Protein AF-A0A6G0W5D6-F1 (afdb_monomer_lite)

Structure (mmCIF, N/CA/C/O backbone):
data_AF-A0A6G0W5D6-F1
#
_entry.id   AF-A0A6G0W5D6-F1
#
loop_
_atom_site.group_PDB
_atom_site.id
_atom_site.type_symbol
_atom_site.label_atom_id
_atom_site.label_alt_id
_atom_site.label_comp_id
_atom_site.label_asym_id
_atom_site.label_entity_id
_atom_site.label_seq_id
_atom_site.pdbx_PDB_ins_code
_atom_site.Cartn_x
_atom_site.Cartn_y
_atom_site.Cartn_z
_atom_site.occupancy
_atom_site.B_iso_or_equiv
_atom_site.auth_seq_id
_atom_site.auth_comp_id
_atom_site.auth_asym_id
_atom_site.auth_atom_id
_atom_site.pdbx_PDB_model_num
ATOM 1 N N . MET A 1 1 ? -39.183 12.755 -16.676 1.00 36.97 1 MET A N 1
ATOM 2 C CA . MET A 1 1 ? -37.861 13.414 -16.597 1.00 36.97 1 MET A CA 1
ATOM 3 C C . MET A 1 1 ? -36.809 12.334 -16.415 1.00 36.97 1 MET A C 1
ATOM 5 O O . MET A 1 1 ? -36.998 11.451 -15.592 1.00 36.97 1 MET A O 1
ATOM 9 N N . GLN A 1 2 ? -35.801 12.342 -17.282 1.00 35.97 2 GLN A N 1
ATOM 10 C CA . GLN A 1 2 ? -34.813 11.283 -17.505 1.00 35.97 2 GLN A CA 1
ATOM 11 C C . GLN A 1 2 ? -33.824 11.152 -16.334 1.00 35.97 2 GLN A C 1
ATOM 13 O O . GLN A 1 2 ? -33.229 12.140 -15.910 1.00 35.97 2 GLN A O 1
ATOM 18 N N . ALA A 1 3 ? -33.602 9.926 -15.858 1.00 41.56 3 ALA A N 1
ATOM 19 C CA . ALA A 1 3 ? -32.462 9.572 -15.019 1.00 41.56 3 ALA A CA 1
ATOM 20 C C . ALA A 1 3 ? -31.245 9.292 -15.922 1.00 41.56 3 ALA A C 1
ATOM 22 O O . ALA A 1 3 ? -30.964 8.144 -16.245 1.00 41.56 3 ALA A O 1
ATOM 23 N N . SER A 1 4 ? -30.551 10.343 -16.372 1.00 46.00 4 SER A N 1
ATOM 24 C CA . SER A 1 4 ? -29.414 10.222 -17.313 1.00 46.00 4 SER A CA 1
ATOM 25 C C . SER A 1 4 ? -28.033 10.488 -16.693 1.00 46.00 4 SER A C 1
ATOM 27 O O . SER A 1 4 ? -27.035 10.459 -17.401 1.00 46.00 4 SER A O 1
ATOM 29 N N . ASN A 1 5 ? -27.935 10.726 -15.380 1.00 45.41 5 ASN A N 1
ATOM 30 C CA . ASN A 1 5 ? -26.672 11.164 -14.756 1.00 45.41 5 ASN A CA 1
ATOM 31 C C . ASN A 1 5 ? -25.873 10.053 -14.048 1.00 45.41 5 ASN A C 1
ATOM 33 O O . ASN A 1 5 ? -24.766 10.317 -13.582 1.00 45.41 5 ASN A O 1
ATOM 37 N N . VAL A 1 6 ? -26.410 8.831 -13.947 1.00 48.31 6 VAL A N 1
ATOM 38 C CA . VAL A 1 6 ? -25.737 7.711 -13.256 1.00 48.31 6 VAL A CA 1
ATOM 39 C C . VAL A 1 6 ? -24.817 6.936 -14.214 1.00 48.31 6 VAL A C 1
ATOM 41 O O . VAL A 1 6 ? -23.671 6.667 -13.870 1.00 48.31 6 VAL A O 1
ATOM 44 N N . SER A 1 7 ? -25.239 6.695 -15.462 1.00 53.88 7 SER A N 1
ATOM 45 C CA . SER A 1 7 ? -24.509 5.818 -16.399 1.00 53.88 7 SER A CA 1
ATOM 46 C C . SER A 1 7 ? -23.173 6.372 -16.909 1.00 53.88 7 SER A C 1
ATOM 48 O O . SER A 1 7 ? -22.259 5.605 -17.200 1.00 53.88 7 SER A O 1
ATOM 50 N N . VAL A 1 8 ? -23.027 7.696 -17.017 1.00 53.84 8 VAL A N 1
ATOM 51 C CA . VAL 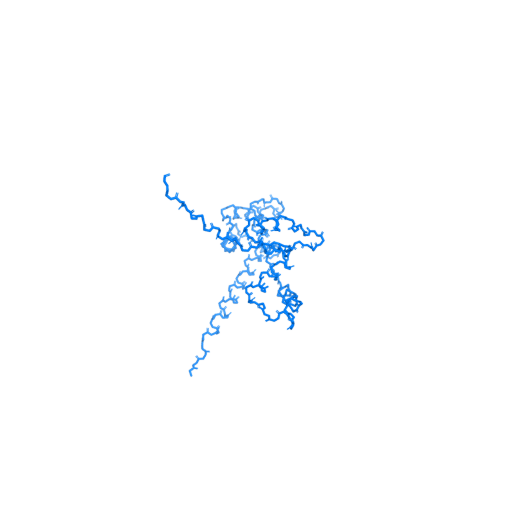A 1 8 ? -21.791 8.319 -17.529 1.00 53.84 8 VAL A CA 1
ATOM 52 C C . VAL A 1 8 ? -20.654 8.220 -16.505 1.00 53.84 8 VAL A C 1
ATOM 54 O O . VAL A 1 8 ? -19.503 8.005 -16.881 1.00 53.84 8 VAL A O 1
ATOM 57 N N . ARG A 1 9 ? -20.969 8.331 -15.206 1.00 55.47 9 ARG A N 1
ATOM 58 C CA . ARG A 1 9 ? -19.977 8.207 -14.126 1.00 55.47 9 ARG A CA 1
ATOM 59 C C . ARG A 1 9 ? -19.512 6.765 -13.943 1.00 55.47 9 ARG A C 1
ATOM 61 O O . ARG A 1 9 ? -18.317 6.553 -13.764 1.00 55.47 9 ARG A O 1
ATOM 68 N N . ASP A 1 10 ? -20.423 5.797 -14.051 1.00 60.50 10 ASP A N 1
ATOM 69 C CA . ASP A 1 10 ? -20.090 4.369 -13.941 1.00 60.50 10 ASP A CA 1
ATOM 70 C C . ASP A 1 10 ? -19.072 3.928 -15.003 1.00 60.50 10 ASP A C 1
ATOM 72 O O . ASP A 1 10 ? -18.130 3.196 -14.695 1.00 60.50 10 ASP A O 1
ATOM 76 N N . ASN A 1 11 ? -19.199 4.436 -16.233 1.00 72.44 11 ASN A N 1
ATOM 77 C CA . ASN A 1 11 ? -18.234 4.147 -17.294 1.00 72.44 11 ASN A CA 1
ATOM 78 C C . ASN A 1 11 ? -16.860 4.774 -17.013 1.00 72.44 11 ASN A C 1
ATOM 80 O O . ASN A 1 11 ? -15.847 4.100 -17.157 1.00 72.44 11 ASN A O 1
ATOM 84 N N . GLN A 1 12 ? -16.806 6.012 -16.514 1.00 81.50 12 GLN A N 1
ATOM 85 C CA . GLN A 1 12 ? -15.534 6.685 -16.238 1.00 81.50 12 GLN A CA 1
ATOM 86 C C . GLN A 1 12 ? -14.708 5.983 -15.146 1.00 81.50 12 GLN A C 1
ATOM 88 O O . GLN A 1 12 ? -13.491 5.856 -15.283 1.00 81.50 12 GLN A O 1
ATOM 93 N N . PHE A 1 13 ? -15.344 5.523 -14.064 1.00 82.12 13 PHE A N 1
ATOM 94 C CA . PHE A 1 13 ? -14.640 4.788 -13.005 1.00 82.12 13 PHE A CA 1
ATOM 95 C C . PHE A 1 13 ? -14.150 3.428 -13.487 1.00 82.12 13 PHE A C 1
ATOM 97 O O . PHE A 1 13 ? -13.042 3.015 -13.144 1.00 82.12 13 PHE A O 1
ATOM 104 N N . LYS A 1 14 ? -14.955 2.751 -14.308 1.00 86.06 14 LYS A N 1
ATOM 105 C CA . LYS A 1 14 ? -14.567 1.491 -14.930 1.00 86.06 14 LYS A CA 1
ATOM 106 C C . LYS A 1 14 ? -13.351 1.679 -15.833 1.00 86.06 14 LYS A C 1
ATOM 108 O O . LYS A 1 14 ? -12.391 0.930 -15.687 1.00 86.06 14 LYS A O 1
ATOM 113 N N . ASP A 1 15 ? -13.356 2.711 -16.672 1.00 89.62 15 ASP A N 1
ATOM 114 C CA . ASP A 1 15 ? -12.252 3.024 -17.581 1.00 89.62 15 ASP A CA 1
ATOM 115 C C . ASP A 1 15 ? -10.966 3.350 -16.806 1.00 89.62 15 ASP A C 1
ATOM 117 O O . ASP A 1 15 ? -9.895 2.819 -17.105 1.00 89.62 15 ASP A O 1
ATOM 121 N N . GLN A 1 16 ? -11.071 4.157 -15.743 1.00 88.31 16 GLN A N 1
ATOM 122 C CA 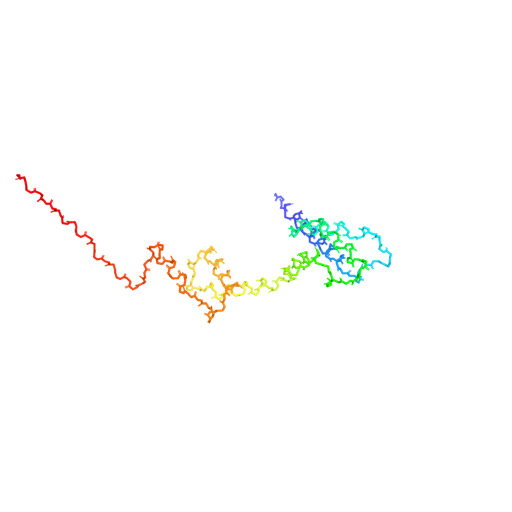. GLN A 1 16 ? -9.946 4.467 -14.853 1.00 88.31 16 GLN A CA 1
ATOM 123 C C . GLN A 1 16 ? -9.393 3.225 -14.153 1.00 88.31 16 GLN A C 1
ATOM 125 O O . GLN A 1 16 ? -8.177 3.065 -14.054 1.00 88.31 16 GLN A O 1
ATOM 130 N N . TYR A 1 17 ? -10.269 2.338 -13.684 1.00 88.00 17 TYR A N 1
ATOM 131 C CA . TYR A 1 17 ? -9.862 1.091 -13.050 1.00 88.00 17 TYR A CA 1
ATOM 132 C C . TYR A 1 17 ? -9.176 0.155 -14.048 1.00 88.00 17 TYR A C 1
ATOM 134 O O . TYR A 1 17 ? -8.105 -0.371 -13.755 1.00 88.00 17 TYR A O 1
ATOM 142 N N . THR A 1 18 ? -9.723 0.003 -15.257 1.00 90.44 18 THR A N 1
ATOM 143 C CA . THR A 1 18 ? -9.065 -0.777 -16.312 1.00 90.44 18 THR A CA 1
ATOM 144 C C . THR A 1 18 ? -7.714 -0.184 -16.693 1.00 90.44 18 THR A C 1
ATOM 146 O O . THR A 1 18 ? -6.754 -0.934 -16.837 1.00 90.44 18 THR A O 1
ATOM 149 N N . GLN A 1 19 ? -7.597 1.147 -16.758 1.00 93.25 19 GLN A N 1
ATOM 150 C CA . GLN A 1 19 ? -6.324 1.814 -17.015 1.00 93.25 19 GLN A CA 1
ATOM 151 C C . GLN A 1 19 ? -5.308 1.519 -15.906 1.00 93.25 19 GLN A C 1
ATOM 153 O O . GLN A 1 19 ? -4.165 1.179 -16.204 1.00 93.25 19 GLN A O 1
ATOM 158 N N . LEU A 1 20 ? -5.723 1.579 -14.637 1.00 91.94 20 LEU A N 1
ATOM 159 C CA . LEU A 1 20 ? -4.871 1.219 -13.506 1.00 91.94 20 LEU A CA 1
ATOM 160 C C . LEU A 1 20 ? -4.385 -0.232 -13.608 1.00 91.94 20 LEU A C 1
ATOM 162 O O . LEU A 1 20 ? -3.199 -0.483 -13.419 1.00 91.94 20 LEU A O 1
ATOM 166 N N . LEU A 1 21 ? -5.266 -1.179 -13.945 1.00 91.00 21 LEU A N 1
ATOM 167 C CA . LEU A 1 21 ? -4.878 -2.579 -14.129 1.00 91.00 21 LEU A CA 1
ATOM 168 C C . LEU A 1 21 ? -3.858 -2.741 -15.261 1.00 91.00 21 LEU A C 1
ATOM 170 O O . LEU A 1 21 ? -2.840 -3.395 -15.061 1.00 91.00 21 LEU A O 1
ATOM 174 N N . THR A 1 22 ? -4.075 -2.089 -16.409 1.00 92.12 22 THR A N 1
ATOM 175 C CA . THR A 1 22 ? -3.100 -2.112 -17.515 1.00 92.12 22 THR A CA 1
ATOM 176 C C . THR A 1 22 ? -1.771 -1.457 -17.141 1.00 92.12 22 THR A C 1
ATOM 178 O O . THR A 1 22 ? -0.722 -1.856 -17.635 1.00 92.12 22 THR A O 1
ATOM 181 N N . ASP A 1 23 ? -1.792 -0.462 -16.252 1.00 93.81 23 ASP A N 1
ATOM 182 C CA . ASP A 1 23 ? -0.577 0.198 -15.789 1.00 93.81 23 ASP A CA 1
ATOM 183 C C . ASP A 1 23 ? 0.218 -0.693 -14.831 1.00 93.81 23 ASP A C 1
ATOM 185 O O . ASP A 1 23 ? 1.445 -0.729 -14.905 1.00 93.81 23 ASP A O 1
ATOM 189 N N . LEU A 1 24 ? -0.474 -1.428 -13.956 1.00 92.19 24 LEU A N 1
ATOM 190 C CA . LEU A 1 24 ? 0.130 -2.408 -13.051 1.00 92.19 24 LEU A CA 1
ATOM 191 C C . LEU A 1 24 ? 0.731 -3.595 -13.810 1.00 92.19 24 LEU A C 1
ATOM 193 O O . LEU A 1 24 ? 1.774 -4.103 -13.403 1.00 92.19 24 LEU A O 1
ATOM 197 N N . ASP A 1 25 ? 0.112 -3.991 -14.920 1.00 91.25 25 ASP A N 1
ATOM 198 C CA . ASP A 1 25 ? 0.543 -5.117 -15.753 1.00 91.25 25 ASP A CA 1
ATOM 199 C C . ASP A 1 25 ? 1.965 -4.939 -16.306 1.00 91.25 25 ASP A C 1
ATOM 201 O O . ASP A 1 25 ? 2.752 -5.879 -16.378 1.00 91.25 25 ASP A O 1
ATOM 205 N N . VAL A 1 26 ? 2.353 -3.691 -16.581 1.00 91.44 26 VAL A N 1
ATOM 206 C CA . VAL A 1 26 ? 3.703 -3.317 -17.035 1.00 91.44 26 VAL A CA 1
ATOM 207 C C . VAL A 1 26 ? 4.793 -3.664 -16.013 1.00 91.44 26 VAL A C 1
ATOM 209 O O . VAL A 1 26 ? 5.964 -3.783 -16.371 1.00 91.44 26 VAL A O 1
ATOM 212 N N . LEU A 1 27 ? 4.452 -3.843 -14.737 1.00 88.81 27 LEU A N 1
ATOM 213 C CA . LEU A 1 27 ? 5.410 -4.252 -13.706 1.00 88.81 27 LEU A CA 1
ATOM 214 C C . LEU A 1 27 ? 5.630 -5.773 -13.669 1.00 88.81 27 LEU A C 1
ATOM 216 O O . LEU A 1 27 ? 6.512 -6.250 -12.936 1.00 88.81 27 LEU A O 1
ATOM 220 N N . ASP A 1 28 ? 4.850 -6.539 -14.431 1.00 87.50 28 ASP A N 1
ATOM 221 C CA . ASP A 1 28 ? 5.049 -7.968 -14.609 1.00 87.50 28 ASP A CA 1
ATOM 222 C C . ASP A 1 28 ? 5.876 -8.266 -15.861 1.00 87.50 28 ASP A C 1
ATOM 224 O O . ASP A 1 28 ? 5.505 -7.932 -16.982 1.00 87.50 28 ASP A O 1
ATOM 228 N N . GLN A 1 29 ? 7.019 -8.920 -15.660 1.00 84.94 29 GLN A N 1
ATOM 229 C CA . GLN A 1 29 ? 7.948 -9.237 -16.744 1.00 84.94 29 GLN A CA 1
ATOM 230 C C . GLN A 1 29 ? 7.385 -10.291 -17.697 1.00 84.94 29 GLN A C 1
ATOM 232 O O . GLN A 1 29 ? 7.824 -10.360 -18.840 1.00 84.94 29 GLN A O 1
ATOM 237 N N . THR A 1 30 ? 6.440 -11.122 -17.243 1.00 85.25 30 THR A N 1
ATOM 238 C CA . THR A 1 30 ? 5.829 -12.158 -18.090 1.00 85.25 30 THR A CA 1
ATOM 239 C C . THR A 1 30 ? 4.984 -11.572 -19.212 1.00 85.25 30 THR A C 1
ATOM 241 O O . THR A 1 30 ? 4.748 -12.249 -20.207 1.00 85.25 30 THR A O 1
ATOM 244 N N . ASN A 1 31 ? 4.543 -10.323 -19.055 1.00 84.44 31 ASN A N 1
ATOM 245 C CA . ASN A 1 31 ? 3.618 -9.662 -19.973 1.00 84.44 31 ASN A CA 1
ATOM 246 C C . ASN A 1 31 ? 4.357 -8.735 -20.950 1.00 84.44 31 ASN A C 1
ATOM 248 O O . ASN A 1 31 ? 3.741 -8.012 -21.733 1.00 84.44 31 ASN A O 1
ATOM 252 N N . TRP A 1 32 ? 5.691 -8.744 -20.910 1.00 88.38 32 TRP A N 1
ATOM 253 C CA . TRP A 1 32 ? 6.522 -7.913 -21.767 1.00 88.38 32 TRP A CA 1
ATOM 254 C C . TRP A 1 32 ? 6.696 -8.545 -23.151 1.00 88.38 32 TRP A C 1
ATOM 256 O O . TRP A 1 32 ? 6.919 -9.752 -23.248 1.00 88.38 32 TRP A O 1
ATOM 266 N N . PRO A 1 33 ? 6.635 -7.749 -24.232 1.00 84.88 33 PRO A N 1
ATOM 267 C CA . PRO A 1 33 ? 6.956 -8.237 -25.566 1.00 84.88 33 PRO A CA 1
ATOM 268 C C . PRO A 1 33 ? 8.436 -8.635 -25.671 1.00 84.88 33 PRO A C 1
ATOM 270 O O . PRO A 1 33 ? 9.296 -8.048 -25.016 1.00 84.88 33 PRO A O 1
ATOM 273 N N . ASP A 1 34 ? 8.750 -9.575 -26.567 1.00 79.62 34 ASP A N 1
ATOM 274 C CA . ASP A 1 34 ? 10.128 -10.043 -26.795 1.00 79.62 34 ASP A CA 1
ATOM 275 C C . ASP A 1 34 ? 11.090 -8.911 -27.200 1.00 79.62 34 ASP A C 1
ATOM 277 O O . ASP A 1 34 ? 12.283 -8.959 -26.899 1.00 79.62 34 ASP A O 1
ATOM 281 N N . ASN A 1 35 ? 10.569 -7.871 -27.861 1.00 79.69 35 ASN A N 1
ATOM 282 C CA . ASN A 1 35 ? 11.313 -6.673 -28.238 1.00 79.69 35 ASN A CA 1
ATOM 283 C C . ASN A 1 35 ? 10.728 -5.434 -27.541 1.00 79.69 35 ASN A C 1
ATOM 285 O O . ASN A 1 35 ? 9.886 -4.722 -28.094 1.00 79.69 35 ASN A O 1
ATOM 289 N N . CYS A 1 36 ? 11.151 -5.202 -26.298 1.00 76.88 36 CYS A N 1
ATOM 290 C CA . CYS A 1 36 ? 10.794 -4.009 -25.536 1.00 76.88 36 CYS A CA 1
ATOM 291 C C . CYS A 1 36 ? 11.633 -2.804 -25.965 1.00 76.88 36 CYS A C 1
ATOM 293 O O . CYS A 1 36 ? 12.858 -2.826 -25.872 1.00 76.88 36 CYS A O 1
ATOM 295 N N . ASP A 1 37 ? 10.966 -1.708 -26.325 1.00 82.31 37 ASP A N 1
ATOM 296 C CA . ASP A 1 37 ? 11.625 -0.408 -26.444 1.00 82.31 37 ASP A CA 1
ATOM 297 C C . ASP A 1 37 ? 12.198 0.056 -25.086 1.00 82.31 37 ASP A C 1
ATOM 299 O O . ASP A 1 37 ? 11.663 -0.236 -24.008 1.00 82.31 37 ASP A O 1
ATOM 303 N N . ILE A 1 38 ? 13.261 0.859 -25.128 1.00 79.56 38 ILE A N 1
ATOM 304 C CA . ILE A 1 38 ? 13.907 1.466 -23.956 1.00 79.56 38 ILE A CA 1
ATOM 305 C C . ILE A 1 38 ? 12.908 2.317 -23.161 1.00 79.56 38 ILE A C 1
ATOM 307 O O . ILE A 1 38 ? 13.037 2.439 -21.942 1.00 79.56 38 ILE A O 1
ATOM 311 N N . GLN A 1 39 ? 11.874 2.865 -23.807 1.00 85.25 39 GLN A N 1
ATOM 312 C CA . GLN A 1 39 ? 10.814 3.637 -23.150 1.00 85.25 39 GLN A CA 1
ATOM 313 C C . GLN A 1 39 ? 9.541 2.828 -22.863 1.00 85.25 39 GLN A C 1
ATOM 315 O O . GLN A 1 39 ? 8.581 3.377 -22.316 1.00 85.25 39 GLN A O 1
ATOM 320 N N . TYR A 1 40 ? 9.517 1.526 -23.178 1.00 89.50 40 TYR A N 1
ATOM 321 C CA . TYR A 1 40 ? 8.377 0.660 -22.878 1.00 89.50 40 TYR A CA 1
ATOM 322 C C . TYR A 1 40 ? 8.013 0.758 -21.395 1.00 89.50 40 TYR A C 1
ATOM 324 O O . TYR A 1 40 ? 8.884 0.645 -20.529 1.00 89.50 40 TYR A O 1
ATOM 332 N N . GLY A 1 41 ? 6.734 0.996 -21.113 1.00 90.75 41 GLY A N 1
ATOM 333 C CA . GLY A 1 41 ? 6.205 1.092 -19.758 1.00 90.75 41 GLY A CA 1
ATOM 334 C C . GLY A 1 41 ? 6.408 2.431 -19.043 1.00 90.75 41 GLY A C 1
ATOM 335 O O . GLY A 1 41 ? 5.720 2.675 -18.055 1.00 90.75 41 GLY A O 1
ATOM 336 N N . ASP A 1 42 ? 7.248 3.343 -19.548 1.00 92.81 42 ASP A N 1
ATOM 337 C CA . ASP A 1 42 ? 7.523 4.626 -18.880 1.00 92.81 42 ASP A CA 1
ATOM 338 C C . ASP A 1 42 ? 6.239 5.439 -18.648 1.00 92.81 42 ASP A C 1
ATOM 340 O O . ASP A 1 42 ? 6.034 6.007 -17.579 1.00 92.81 42 ASP A O 1
ATOM 344 N N . SER A 1 43 ? 5.347 5.496 -19.641 1.00 93.62 43 SER A N 1
ATOM 345 C CA . SER A 1 43 ? 4.072 6.218 -19.530 1.00 93.62 43 SER A CA 1
ATOM 346 C C . SER A 1 43 ? 3.142 5.612 -18.477 1.00 93.62 43 SER A C 1
ATOM 348 O O . SER A 1 43 ? 2.504 6.358 -17.735 1.00 93.62 43 SER A O 1
ATOM 350 N N . SER A 1 44 ? 3.092 4.282 -18.383 1.00 94.50 44 SER A N 1
ATOM 351 C CA . SER A 1 44 ? 2.321 3.574 -17.356 1.00 94.50 44 SER A CA 1
ATOM 352 C C . SER A 1 44 ? 2.903 3.836 -15.971 1.00 94.50 44 SER A C 1
ATOM 354 O O . SER A 1 44 ? 2.179 4.226 -15.061 1.00 94.50 44 SER A O 1
ATOM 356 N N . VAL A 1 45 ? 4.227 3.754 -15.827 1.00 94.19 45 VAL A N 1
ATOM 357 C CA . VAL A 1 45 ? 4.905 4.046 -14.560 1.00 94.19 45 VAL A CA 1
ATOM 358 C C . VAL A 1 45 ? 4.697 5.501 -14.143 1.00 94.19 45 VAL A C 1
ATOM 360 O O . VAL A 1 45 ? 4.387 5.736 -12.982 1.00 94.19 45 VAL A O 1
ATOM 363 N N . ARG A 1 46 ? 4.744 6.482 -15.056 1.00 95.50 46 ARG A N 1
ATOM 364 C CA . ARG A 1 46 ? 4.413 7.885 -14.725 1.00 95.50 46 ARG A CA 1
ATOM 365 C C . ARG A 1 46 ? 2.985 8.043 -14.203 1.00 95.50 46 ARG A C 1
ATOM 367 O O . ARG A 1 46 ? 2.756 8.803 -13.263 1.00 95.50 46 ARG A O 1
ATOM 374 N N . ARG A 1 47 ? 2.018 7.323 -14.784 1.00 95.44 47 ARG A N 1
ATOM 375 C CA . ARG A 1 47 ? 0.637 7.319 -14.276 1.00 95.44 47 ARG A CA 1
ATOM 376 C C . ARG A 1 47 ? 0.565 6.723 -12.873 1.00 95.44 47 ARG A C 1
ATOM 378 O O . ARG A 1 47 ? -0.013 7.360 -11.996 1.00 95.44 47 ARG A O 1
ATOM 385 N N . LEU A 1 48 ? 1.208 5.580 -12.630 1.00 94.62 48 LEU A N 1
ATOM 386 C CA . LEU A 1 48 ? 1.257 4.968 -11.298 1.00 94.62 48 LEU A CA 1
ATOM 387 C C . LEU A 1 48 ? 1.928 5.887 -10.272 1.00 94.62 48 LEU A C 1
ATOM 389 O O . LEU A 1 48 ? 1.391 6.090 -9.189 1.00 94.62 48 L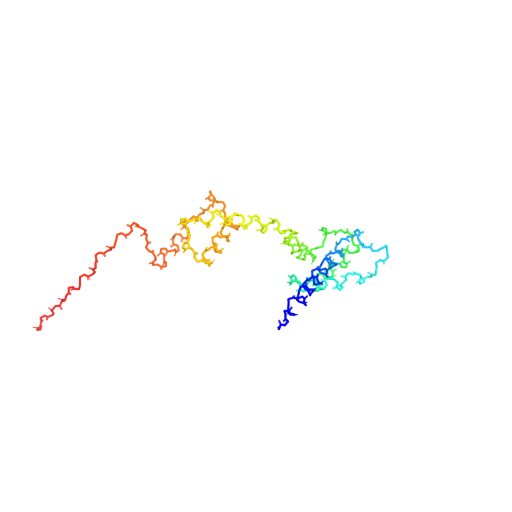EU A O 1
ATOM 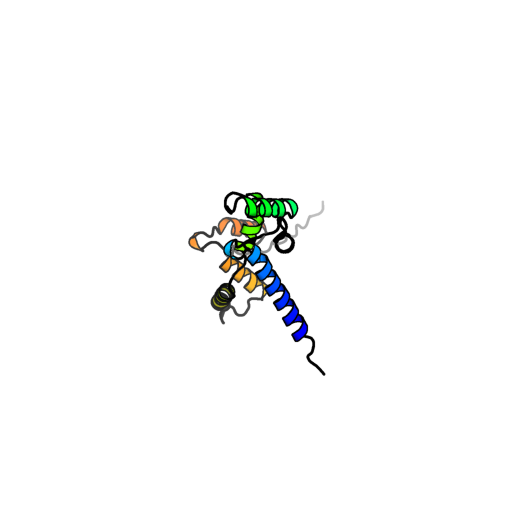393 N N . VAL A 1 49 ? 3.057 6.501 -10.625 1.00 95.44 49 VAL A N 1
ATOM 394 C CA . VAL A 1 49 ? 3.763 7.477 -9.784 1.00 95.44 49 VAL A CA 1
ATOM 395 C C . VAL A 1 49 ? 2.823 8.598 -9.348 1.00 95.44 49 VAL A C 1
ATOM 397 O O . VAL A 1 49 ? 2.784 8.943 -8.169 1.00 95.44 49 VAL A O 1
ATOM 400 N N . LYS A 1 50 ? 2.025 9.137 -10.277 1.00 94.50 50 LYS A N 1
ATOM 401 C CA . LYS A 1 50 ? 1.045 10.185 -9.978 1.00 94.50 50 LYS A CA 1
ATOM 402 C C . LYS A 1 50 ? -0.071 9.698 -9.048 1.00 94.50 50 LYS A C 1
ATOM 404 O O . LYS A 1 50 ? -0.520 10.463 -8.199 1.00 94.50 50 LYS A O 1
ATOM 409 N N . ILE A 1 51 ? -0.516 8.450 -9.205 1.00 92.06 51 ILE A N 1
ATOM 410 C CA . ILE A 1 51 ? -1.568 7.836 -8.379 1.00 92.06 51 ILE A CA 1
ATOM 411 C C . ILE A 1 51 ? -1.069 7.598 -6.949 1.00 92.06 51 ILE A C 1
ATOM 413 O O . ILE A 1 51 ? -1.743 7.978 -5.995 1.00 92.06 51 ILE A O 1
ATOM 417 N N . PHE A 1 52 ? 0.119 7.012 -6.797 1.00 92.75 52 PHE A N 1
ATOM 418 C CA . PHE A 1 52 ? 0.696 6.669 -5.494 1.00 92.75 52 PHE A CA 1
ATOM 419 C C . PHE A 1 52 ? 1.502 7.799 -4.849 1.00 92.75 52 PHE A C 1
ATOM 421 O O . PHE A 1 52 ? 1.959 7.641 -3.720 1.00 92.75 52 PHE A O 1
ATOM 428 N N . GLN A 1 53 ? 1.670 8.925 -5.546 1.00 94.12 53 GLN A N 1
ATOM 429 C CA . GLN A 1 53 ? 2.404 10.104 -5.078 1.00 94.12 53 GLN A CA 1
ATOM 430 C C . GLN A 1 53 ? 3.836 9.776 -4.626 1.00 94.12 53 GLN A C 1
ATOM 432 O O . GLN A 1 53 ? 4.297 10.221 -3.576 1.00 94.12 53 GLN A O 1
ATOM 437 N N . VAL A 1 54 ? 4.544 8.982 -5.430 1.00 94.19 54 VAL A N 1
ATOM 438 C CA . VAL A 1 54 ? 5.968 8.668 -5.228 1.00 94.19 54 VAL A CA 1
ATOM 439 C C . VAL A 1 54 ? 6.849 9.552 -6.118 1.00 94.19 54 VAL A C 1
ATOM 441 O O . VAL A 1 54 ? 6.349 10.247 -7.000 1.00 94.19 54 VAL A O 1
ATOM 444 N N . ASP A 1 55 ? 8.164 9.558 -5.893 1.00 94.88 55 ASP A N 1
ATOM 445 C CA . ASP A 1 55 ? 9.085 10.380 -6.688 1.00 94.88 55 ASP A CA 1
ATOM 446 C C . ASP A 1 55 ? 9.190 9.877 -8.137 1.00 94.88 55 ASP A C 1
ATOM 448 O O . ASP A 1 55 ? 9.641 8.757 -8.384 1.00 94.88 55 ASP A O 1
ATOM 452 N N . GLU A 1 56 ? 8.803 10.708 -9.109 1.00 93.88 56 GLU A N 1
ATOM 453 C CA . GLU A 1 56 ? 8.771 10.317 -10.524 1.00 93.88 56 GLU A CA 1
ATOM 454 C C . GLU A 1 56 ? 10.158 9.996 -11.069 1.00 93.88 56 GLU A C 1
ATOM 456 O O . GLU A 1 56 ? 10.356 8.970 -11.720 1.00 93.88 56 GLU A O 1
ATOM 461 N N . ARG A 1 57 ? 11.129 10.874 -10.810 1.00 93.38 57 ARG A N 1
ATOM 462 C CA . ARG A 1 57 ? 12.445 10.797 -11.443 1.00 93.38 57 ARG A CA 1
ATOM 463 C C . ARG A 1 57 ? 13.186 9.535 -11.018 1.00 93.38 57 ARG A C 1
ATOM 465 O O . ARG A 1 57 ? 13.715 8.829 -11.878 1.00 93.38 57 ARG A O 1
ATOM 472 N N . SER A 1 58 ? 13.206 9.254 -9.719 1.00 92.50 58 SER A N 1
ATOM 473 C CA . SER A 1 58 ? 13.849 8.065 -9.159 1.00 92.50 58 SER A CA 1
ATOM 474 C C . SER A 1 58 ? 13.093 6.811 -9.578 1.00 92.50 58 SER A C 1
ATOM 476 O O . SER A 1 58 ? 13.712 5.873 -10.065 1.00 92.50 58 SER A O 1
ATOM 478 N N . THR A 1 59 ? 11.757 6.818 -9.521 1.00 93.31 59 THR A N 1
ATOM 479 C CA . THR A 1 59 ? 10.958 5.640 -9.895 1.00 93.31 59 THR A CA 1
ATOM 480 C C . THR A 1 59 ? 11.126 5.266 -11.371 1.00 93.31 59 THR A C 1
ATOM 482 O O . THR A 1 59 ? 11.288 4.090 -11.686 1.00 93.31 59 THR A O 1
ATOM 485 N N . ILE A 1 60 ? 11.140 6.240 -12.292 1.00 92.81 60 ILE A N 1
ATOM 486 C CA . ILE A 1 60 ? 11.355 5.978 -13.726 1.00 92.81 60 ILE A CA 1
ATOM 487 C C . ILE A 1 60 ? 12.773 5.470 -13.987 1.00 92.81 60 ILE A C 1
ATOM 489 O O . ILE A 1 60 ? 12.949 4.528 -14.760 1.00 92.81 60 ILE A O 1
ATOM 493 N N . ARG A 1 61 ? 13.784 6.053 -13.330 1.00 91.38 61 ARG A N 1
ATOM 494 C CA . ARG A 1 61 ? 15.160 5.546 -13.407 1.00 91.38 61 ARG A CA 1
ATOM 495 C C . ARG A 1 61 ? 15.229 4.096 -12.925 1.00 91.38 61 ARG A C 1
ATOM 497 O O . ARG A 1 61 ? 15.696 3.241 -13.671 1.00 91.38 61 ARG A O 1
ATOM 504 N N . GLY A 1 62 ? 14.685 3.818 -11.743 1.00 91.06 62 GLY A N 1
ATOM 505 C CA . GLY A 1 62 ? 14.636 2.475 -11.177 1.00 91.06 62 GLY A CA 1
ATOM 506 C C . GLY A 1 62 ? 13.887 1.488 -12.073 1.00 91.06 62 GLY A C 1
ATOM 507 O O . GLY A 1 62 ? 14.327 0.360 -12.258 1.00 91.06 62 GLY A O 1
ATOM 508 N N . PHE A 1 63 ? 12.792 1.900 -12.712 1.00 91.19 63 PHE A N 1
ATOM 509 C CA . PHE A 1 63 ? 12.082 1.034 -13.653 1.00 91.19 63 PHE A CA 1
ATOM 510 C C . PHE A 1 63 ? 12.904 0.706 -14.911 1.00 91.19 63 PHE A C 1
ATOM 512 O O . PHE A 1 63 ? 12.843 -0.413 -15.416 1.00 91.19 63 PHE A O 1
ATOM 519 N N . ARG A 1 64 ? 13.715 1.640 -15.416 1.00 89.75 64 ARG A N 1
ATOM 520 C CA . ARG A 1 64 ? 14.622 1.363 -16.542 1.00 89.75 64 ARG A CA 1
ATOM 521 C C . ARG A 1 64 ? 15.738 0.398 -16.144 1.00 89.75 64 ARG A C 1
ATOM 523 O O . ARG A 1 64 ? 15.932 -0.598 -16.829 1.00 89.75 64 ARG A O 1
ATOM 530 N N . GLU A 1 65 ? 16.364 0.613 -14.988 1.00 88.69 65 GLU A N 1
ATOM 531 C CA . GLU A 1 65 ? 17.346 -0.326 -14.418 1.00 88.69 65 GLU A CA 1
ATOM 532 C C . GLU A 1 65 ? 16.741 -1.721 -14.192 1.00 88.69 65 GLU A C 1
ATOM 534 O O . GLU A 1 65 ? 17.412 -2.747 -14.338 1.00 88.69 65 GLU A O 1
ATOM 539 N N . PHE A 1 66 ? 15.445 -1.770 -13.871 1.00 87.81 66 PHE A N 1
ATOM 540 C CA . PHE A 1 66 ? 14.697 -3.006 -13.671 1.00 87.81 66 PHE A CA 1
ATOM 541 C C . PHE A 1 66 ? 14.521 -3.794 -14.961 1.00 87.81 66 PHE A C 1
ATOM 543 O O . PHE A 1 66 ? 14.645 -5.021 -14.936 1.00 87.81 66 PHE A O 1
ATOM 550 N N . LYS A 1 67 ? 14.290 -3.106 -16.080 1.00 86.44 67 LYS A N 1
ATOM 551 C CA . LYS A 1 67 ? 14.230 -3.739 -17.400 1.00 86.44 67 LYS A CA 1
ATOM 552 C C . LYS A 1 67 ? 15.564 -4.370 -17.786 1.00 86.44 67 LYS A C 1
ATOM 554 O O . LYS A 1 67 ? 15.569 -5.505 -18.261 1.00 86.44 67 LYS A O 1
ATOM 559 N N . ASP A 1 68 ? 16.667 -3.682 -17.505 1.00 83.69 68 ASP A N 1
ATOM 560 C CA . ASP A 1 68 ? 18.012 -4.150 -17.853 1.00 83.69 68 ASP A CA 1
ATOM 561 C C . ASP A 1 68 ? 18.460 -5.323 -16.968 1.00 83.69 68 ASP A C 1
ATOM 563 O O . ASP A 1 68 ? 18.944 -6.344 -17.454 1.00 83.69 68 ASP A O 1
ATOM 567 N N . THR A 1 69 ? 18.261 -5.205 -15.653 1.00 82.44 69 THR A N 1
ATOM 568 C CA . THR A 1 69 ? 18.753 -6.189 -14.672 1.00 82.44 69 THR A CA 1
ATOM 569 C C . THR A 1 69 ? 17.823 -7.399 -14.545 1.00 82.44 69 THR A C 1
ATOM 571 O O . THR A 1 69 ? 18.230 -8.457 -14.066 1.00 82.44 69 THR A O 1
ATOM 574 N N . LYS A 1 70 ? 16.542 -7.240 -14.906 1.00 76.50 70 LYS A N 1
ATOM 575 C CA . LYS A 1 70 ? 15.447 -8.206 -14.693 1.00 76.50 70 LYS A CA 1
ATOM 576 C C . LYS A 1 70 ? 15.289 -8.692 -13.245 1.00 76.50 70 LYS A C 1
ATOM 578 O O . LYS A 1 70 ? 14.552 -9.640 -12.986 1.00 76.50 70 LYS A O 1
ATOM 583 N N . ASN A 1 71 ? 15.903 -8.021 -12.273 1.00 75.19 71 ASN A N 1
ATOM 584 C CA . ASN A 1 71 ? 15.865 -8.408 -10.867 1.00 75.19 71 ASN A CA 1
ATOM 585 C C . ASN A 1 71 ? 15.129 -7.353 -10.028 1.00 75.19 71 ASN A C 1
ATOM 587 O O . ASN A 1 71 ? 15.657 -6.271 -9.776 1.00 75.19 71 ASN A O 1
ATOM 591 N N . LYS A 1 72 ? 13.917 -7.694 -9.558 1.00 66.69 72 LYS A N 1
ATOM 592 C CA . LYS A 1 72 ? 13.063 -6.809 -8.736 1.00 66.69 72 LYS A CA 1
ATOM 593 C C . LYS A 1 72 ? 13.707 -6.433 -7.394 1.00 66.69 72 LYS A C 1
ATOM 595 O O . LYS A 1 72 ? 13.386 -5.387 -6.847 1.00 66.69 72 LYS A O 1
ATOM 600 N N . LEU A 1 73 ? 14.590 -7.275 -6.850 1.00 62.62 73 LEU A N 1
ATOM 601 C CA . LEU A 1 73 ? 15.135 -7.121 -5.494 1.00 62.62 73 LEU A CA 1
ATOM 602 C C . LEU A 1 73 ? 16.312 -6.138 -5.417 1.00 62.62 73 LEU A C 1
ATOM 604 O O . LEU A 1 73 ? 16.690 -5.729 -4.322 1.00 62.62 73 LEU A O 1
ATOM 608 N N . CYS A 1 74 ? 16.890 -5.757 -6.558 1.00 63.94 74 CYS A N 1
ATOM 609 C CA . CYS A 1 74 ? 18.125 -4.975 -6.598 1.00 63.94 74 CYS A CA 1
ATOM 610 C C . CYS A 1 74 ? 17.899 -3.450 -6.641 1.00 63.94 74 CYS A C 1
ATOM 612 O O . CYS A 1 74 ? 18.860 -2.693 -6.537 1.00 63.94 74 CYS A O 1
ATOM 614 N N . ILE A 1 75 ? 16.654 -2.978 -6.791 1.00 79.19 75 ILE A N 1
ATOM 615 C CA . ILE A 1 75 ? 16.386 -1.591 -7.206 1.00 79.19 75 ILE A CA 1
ATOM 616 C C . ILE A 1 75 ? 15.643 -0.837 -6.116 1.00 79.19 75 ILE A C 1
ATOM 618 O O . ILE A 1 75 ? 14.415 -0.860 -6.016 1.00 79.19 75 ILE A O 1
ATOM 622 N N . GLN A 1 76 ? 16.426 -0.142 -5.295 1.00 81.81 76 GLN A N 1
ATOM 623 C CA . GLN A 1 76 ? 15.913 0.632 -4.166 1.00 81.81 76 GLN A CA 1
ATOM 624 C C . GLN A 1 76 ? 14.971 1.756 -4.606 1.00 81.81 76 GLN A C 1
ATOM 626 O O . GLN A 1 76 ? 13.962 1.990 -3.945 1.00 81.81 76 GLN A O 1
ATOM 631 N N . ASP A 1 77 ? 15.242 2.373 -5.755 1.00 87.81 77 ASP A N 1
ATOM 632 C CA . ASP A 1 77 ? 14.445 3.475 -6.301 1.00 87.81 77 ASP A CA 1
ATOM 633 C C . ASP A 1 77 ? 13.016 3.061 -6.701 1.00 87.81 77 ASP A C 1
ATOM 635 O O . ASP A 1 77 ? 12.115 3.897 -6.729 1.00 87.81 77 ASP A O 1
ATOM 639 N N . LEU A 1 78 ? 12.783 1.773 -6.984 1.00 88.88 78 LEU A N 1
ATOM 640 C CA . LEU A 1 78 ? 11.473 1.239 -7.378 1.00 88.88 78 LEU A CA 1
ATOM 641 C C . LEU A 1 78 ? 10.654 0.736 -6.172 1.00 88.88 78 LEU A C 1
ATOM 643 O O . LEU A 1 78 ? 9.432 0.588 -6.255 1.00 88.88 78 LEU A O 1
ATOM 647 N N . ASN A 1 79 ? 11.303 0.505 -5.026 1.00 89.88 79 ASN A N 1
ATOM 648 C CA . ASN A 1 79 ? 10.662 -0.034 -3.825 1.00 89.88 79 ASN A CA 1
ATOM 649 C C . ASN A 1 79 ? 9.493 0.803 -3.289 1.00 89.88 79 ASN A C 1
ATOM 651 O O . ASN A 1 79 ? 8.503 0.184 -2.886 1.00 89.88 79 ASN A O 1
ATOM 655 N N . PRO A 1 80 ? 9.538 2.151 -3.266 1.00 92.12 80 PRO A N 1
ATOM 656 C CA . PRO A 1 80 ? 8.403 2.947 -2.805 1.00 92.12 80 PRO A CA 1
ATOM 657 C C . PRO A 1 80 ? 7.134 2.649 -3.609 1.00 92.12 80 PRO A C 1
ATOM 659 O O . PRO A 1 80 ? 6.079 2.403 -3.024 1.00 92.12 80 PRO A O 1
ATOM 662 N N . LEU A 1 81 ? 7.258 2.567 -4.939 1.00 92.19 81 LEU A N 1
ATOM 663 C CA . LEU A 1 81 ? 6.144 2.233 -5.820 1.00 92.19 81 LEU A CA 1
ATOM 664 C C . LEU A 1 81 ? 5.637 0.805 -5.568 1.00 92.19 81 LEU A C 1
ATOM 666 O O . LEU A 1 81 ? 4.443 0.601 -5.366 1.00 92.19 81 LEU A O 1
ATOM 670 N N . LEU A 1 82 ? 6.534 -0.186 -5.529 1.00 90.38 82 LEU A N 1
ATOM 671 C CA . LEU A 1 82 ? 6.152 -1.586 -5.290 1.00 90.38 82 LEU A CA 1
ATOM 672 C C . LEU A 1 82 ? 5.501 -1.790 -3.919 1.00 90.38 82 LEU A C 1
ATOM 674 O O . LEU A 1 82 ? 4.601 -2.615 -3.775 1.00 90.38 82 LEU A O 1
ATOM 678 N N . THR A 1 83 ? 5.951 -1.048 -2.910 1.00 90.50 83 THR A N 1
ATOM 679 C CA . THR A 1 83 ? 5.373 -1.088 -1.565 1.00 90.50 83 THR A CA 1
ATOM 680 C C . THR A 1 83 ? 3.962 -0.515 -1.576 1.00 90.50 83 THR A C 1
ATOM 682 O O . THR A 1 83 ? 3.060 -1.160 -1.054 1.00 90.50 83 THR A O 1
ATOM 685 N N . ALA A 1 84 ? 3.748 0.629 -2.228 1.00 91.00 84 ALA A N 1
ATOM 686 C CA . ALA A 1 84 ? 2.426 1.239 -2.352 1.00 91.0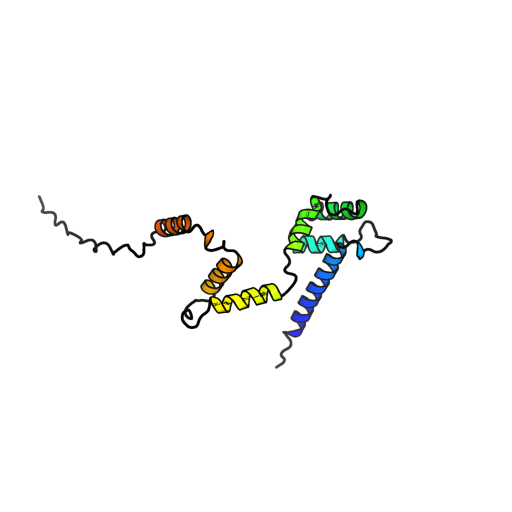0 84 ALA A CA 1
ATOM 687 C C . ALA A 1 84 ? 1.438 0.356 -3.137 1.00 91.00 84 ALA A C 1
ATOM 689 O O . ALA A 1 84 ? 0.273 0.234 -2.773 1.00 91.00 84 ALA A O 1
ATOM 690 N N . ILE A 1 85 ? 1.901 -0.336 -4.179 1.00 89.94 85 ILE A N 1
ATOM 691 C CA . ILE A 1 85 ? 1.056 -1.268 -4.940 1.00 89.94 85 ILE A CA 1
ATOM 692 C C . ILE A 1 85 ? 0.611 -2.445 -4.071 1.00 89.94 85 ILE A C 1
ATOM 694 O O . ILE A 1 85 ? -0.550 -2.847 -4.123 1.00 89.94 85 ILE A O 1
ATOM 698 N N . LYS A 1 86 ? 1.501 -2.972 -3.222 1.00 87.31 86 LYS A N 1
ATOM 699 C CA . LYS A 1 86 ? 1.174 -4.066 -2.295 1.00 87.31 86 LYS A CA 1
ATOM 700 C C . LYS A 1 86 ? 0.148 -3.680 -1.227 1.00 87.31 86 LYS A C 1
ATOM 702 O O . LYS A 1 86 ? -0.395 -4.579 -0.594 1.00 87.31 86 LYS A O 1
ATOM 707 N N . THR A 1 87 ? -0.122 -2.390 -1.006 1.00 86.19 87 THR A N 1
ATOM 708 C CA . THR A 1 87 ? -1.175 -1.955 -0.073 1.00 86.19 87 THR A CA 1
ATOM 709 C C . THR A 1 87 ? -2.550 -1.839 -0.726 1.00 86.19 87 THR A C 1
ATOM 711 O O . THR A 1 87 ? -3.514 -1.528 -0.030 1.00 86.19 87 THR A O 1
ATOM 714 N N . ILE A 1 88 ? -2.674 -2.059 -2.040 1.00 83.69 88 ILE A N 1
ATOM 715 C CA . ILE A 1 88 ? -3.986 -2.108 -2.687 1.00 83.69 88 ILE A CA 1
ATOM 716 C C . ILE A 1 88 ? -4.720 -3.365 -2.218 1.00 83.69 88 ILE A C 1
ATOM 718 O O . ILE A 1 88 ? -4.255 -4.483 -2.431 1.00 83.69 88 ILE A O 1
ATOM 722 N N . ALA A 1 89 ? -5.899 -3.175 -1.626 1.00 74.44 89 ALA A N 1
ATOM 723 C CA . ALA A 1 89 ? -6.822 -4.267 -1.352 1.00 74.44 89 ALA A CA 1
ATOM 724 C C . ALA A 1 89 ? -7.313 -4.855 -2.683 1.00 74.44 89 ALA A C 1
ATOM 726 O O . ALA A 1 89 ? -7.974 -4.179 -3.473 1.00 74.44 89 ALA A O 1
ATOM 727 N N . ILE A 1 90 ? -6.970 -6.117 -2.942 1.00 69.00 90 ILE A N 1
ATOM 728 C CA . ILE A 1 90 ? -7.254 -6.791 -4.220 1.00 69.00 90 ILE A CA 1
ATOM 729 C C . ILE A 1 90 ? -8.728 -7.232 -4.302 1.00 69.00 90 ILE A C 1
ATOM 731 O O . ILE A 1 90 ? -9.238 -7.495 -5.388 1.00 69.00 90 ILE A O 1
ATOM 735 N N . SER A 1 91 ? -9.437 -7.300 -3.168 1.00 71.62 91 SER A N 1
ATOM 736 C CA . SER A 1 91 ? -10.788 -7.859 -3.110 1.00 71.62 91 SER A CA 1
ATOM 737 C C . SER A 1 91 ? -11.730 -7.090 -2.186 1.00 71.62 91 SER A C 1
ATOM 739 O O . SER A 1 91 ? -11.381 -6.740 -1.056 1.00 71.62 91 SER A O 1
ATOM 741 N N . SER A 1 92 ? -12.983 -6.939 -2.629 1.00 76.88 92 SER A N 1
ATOM 742 C CA . SER A 1 92 ? -14.093 -6.447 -1.803 1.00 76.88 92 SER A CA 1
ATOM 743 C C . SER A 1 92 ? -14.366 -7.339 -0.591 1.00 76.88 92 SER A C 1
ATOM 745 O O . SER A 1 92 ? -14.942 -6.869 0.387 1.00 76.88 92 SER A O 1
ATOM 747 N N . SER A 1 93 ? -13.906 -8.595 -0.603 1.00 77.38 93 SER A N 1
ATOM 748 C CA . SER A 1 93 ? -14.081 -9.526 0.514 1.00 77.38 93 SER A CA 1
ATOM 749 C C . SER A 1 93 ? -13.439 -9.033 1.814 1.00 77.38 93 SER A C 1
ATOM 751 O O . SER A 1 93 ? -13.924 -9.358 2.896 1.00 77.38 93 SER A O 1
ATOM 753 N N . GLU A 1 94 ? -12.351 -8.256 1.745 1.00 72.31 94 GLU A N 1
ATOM 754 C CA . GLU A 1 94 ? -11.761 -7.645 2.947 1.00 72.31 94 GLU A CA 1
ATOM 755 C C . GLU A 1 94 ? -12.688 -6.573 3.537 1.00 72.31 94 GLU A C 1
ATOM 757 O O . GLU A 1 94 ? -12.916 -6.540 4.749 1.00 72.31 94 GLU A O 1
ATOM 762 N N . CYS A 1 95 ? -13.312 -5.764 2.677 1.00 77.94 95 CYS A N 1
ATOM 763 C CA . CYS A 1 95 ? -14.317 -4.782 3.078 1.00 77.94 95 CYS A CA 1
ATOM 764 C C . CYS A 1 95 ? -15.578 -5.457 3.643 1.00 77.94 95 CYS A C 1
ATOM 766 O O . CYS A 1 95 ? -16.086 -5.041 4.682 1.00 77.94 95 CYS A O 1
ATOM 768 N N . GLU A 1 96 ? -16.068 -6.528 3.014 1.00 82.12 96 GLU A N 1
ATOM 769 C CA . GLU A 1 96 ? -17.240 -7.288 3.479 1.00 82.12 96 GLU A CA 1
ATOM 770 C C . GLU A 1 96 ? -17.015 -7.923 4.854 1.00 82.12 96 GLU A C 1
ATOM 772 O O . GLU A 1 96 ? -17.918 -7.923 5.696 1.00 82.12 96 GLU A O 1
ATOM 777 N N . ARG A 1 97 ? -15.799 -8.412 5.129 1.00 81.44 97 ARG A N 1
ATOM 778 C CA . ARG A 1 97 ? -15.419 -8.881 6.470 1.00 81.44 97 ARG A CA 1
ATOM 779 C C . ARG A 1 97 ? -15.481 -7.751 7.495 1.00 81.44 97 ARG A C 1
ATOM 781 O O . ARG A 1 97 ? -16.012 -7.962 8.584 1.00 81.44 97 ARG A O 1
ATOM 788 N N . ALA A 1 98 ? -15.006 -6.552 7.156 1.00 81.38 98 ALA A N 1
ATOM 789 C CA . ALA A 1 98 ? -15.116 -5.392 8.039 1.00 81.38 98 ALA A CA 1
ATOM 790 C C . ALA A 1 98 ? -16.588 -5.019 8.305 1.00 81.38 98 ALA A C 1
ATOM 792 O O . ALA A 1 98 ? -16.984 -4.857 9.459 1.00 81.38 98 ALA A O 1
ATOM 793 N N . PHE A 1 99 ? -17.437 -4.973 7.275 1.00 82.06 99 PHE A N 1
ATOM 794 C CA . PHE A 1 99 ? -18.874 -4.718 7.449 1.00 82.06 99 PHE A CA 1
ATOM 795 C C . PHE A 1 99 ? -19.578 -5.806 8.261 1.00 82.06 99 PHE A C 1
ATOM 797 O O . PHE A 1 99 ? -20.421 -5.502 9.100 1.00 82.06 99 PHE A O 1
ATOM 804 N N . SER A 1 100 ? -19.189 -7.068 8.090 1.00 83.38 100 SER A N 1
ATOM 805 C CA . SER A 1 100 ? -19.710 -8.165 8.908 1.00 83.38 100 SER A CA 1
ATOM 806 C C . SER A 1 100 ? -19.358 -7.974 10.385 1.00 83.38 100 SER A C 1
ATOM 808 O O . SER A 1 100 ? -20.201 -8.175 11.257 1.00 83.38 100 SER A O 1
ATOM 810 N N . THR A 1 101 ? -18.144 -7.505 10.684 1.00 81.19 101 THR A N 1
ATOM 811 C CA . THR A 1 101 ? -17.730 -7.177 12.055 1.00 81.19 101 THR A CA 1
ATOM 812 C C . THR A 1 101 ? -18.494 -5.984 12.630 1.00 81.19 101 THR A C 1
ATOM 814 O O . THR A 1 101 ? -18.769 -5.960 13.832 1.00 81.19 101 THR A O 1
ATOM 817 N N . MET A 1 102 ? -18.926 -5.035 11.794 1.00 84.25 102 MET A N 1
ATOM 818 C CA . MET A 1 102 ? -19.782 -3.924 12.222 1.00 84.25 102 MET A CA 1
ATOM 819 C C . MET A 1 102 ? -21.078 -4.419 12.877 1.00 84.25 102 MET A C 1
ATOM 821 O O . MET A 1 102 ? -21.500 -3.834 13.873 1.00 84.25 102 MET A O 1
ATOM 825 N N . ASN A 1 103 ? -21.656 -5.533 12.411 1.00 82.00 103 ASN A N 1
ATOM 826 C CA . ASN A 1 103 ? -22.857 -6.123 13.018 1.00 82.00 103 ASN A CA 1
ATOM 827 C C . ASN A 1 103 ? -22.632 -6.565 14.478 1.00 82.00 103 ASN A C 1
ATOM 829 O O . ASN A 1 103 ? -23.559 -6.539 15.284 1.00 82.00 103 ASN A O 1
ATOM 833 N N . ASN A 1 104 ? -21.398 -6.910 14.864 1.00 80.31 104 ASN A N 1
ATOM 834 C CA . ASN A 1 104 ? -21.060 -7.217 16.261 1.00 80.31 104 ASN A CA 1
ATOM 835 C C . ASN A 1 104 ? -20.967 -5.945 17.131 1.00 80.31 104 ASN A C 1
ATOM 837 O O . ASN A 1 104 ? -21.172 -5.975 18.353 1.00 80.31 104 ASN A O 1
ATOM 841 N N . LEU A 1 105 ? -20.650 -4.804 16.514 1.00 77.19 105 LEU A N 1
ATOM 842 C CA . LEU A 1 105 ? -20.502 -3.507 17.178 1.00 77.19 105 LEU A CA 1
ATOM 843 C C . LEU A 1 105 ? -21.839 -2.759 17.286 1.00 77.19 105 LEU A C 1
ATOM 845 O O . LEU A 1 105 ? -22.142 -2.182 18.335 1.00 77.19 105 LEU A O 1
ATOM 849 N N . VAL A 1 106 ? -22.666 -2.822 16.247 1.00 74.94 106 VAL A N 1
ATOM 850 C CA . VAL A 1 106 ? -23.999 -2.219 16.192 1.00 74.94 106 VAL A CA 1
ATOM 851 C C . VAL A 1 106 ? -25.024 -3.286 16.568 1.00 74.94 106 VAL A C 1
ATOM 853 O O . VAL A 1 106 ? -25.557 -4.000 15.730 1.00 74.94 106 VAL A O 1
ATOM 856 N N . THR A 1 107 ? -25.269 -3.424 17.870 1.00 70.44 107 THR A N 1
ATOM 857 C CA . THR A 1 107 ? -26.298 -4.331 18.405 1.00 70.44 107 THR A CA 1
ATOM 858 C C . THR A 1 107 ? -27.529 -3.539 18.819 1.00 70.44 107 THR A C 1
ATOM 860 O O . THR A 1 107 ? -27.410 -2.373 19.186 1.00 70.44 107 THR A O 1
ATOM 863 N N . THR A 1 108 ? -28.694 -4.187 18.880 1.00 60.56 108 THR A N 1
ATOM 864 C CA . THR A 1 108 ? -29.988 -3.552 19.190 1.00 60.56 108 THR A CA 1
ATOM 865 C C . THR A 1 108 ? -30.013 -2.802 20.535 1.00 60.56 108 THR A C 1
ATOM 867 O O . THR A 1 108 ? -30.773 -1.854 20.710 1.00 60.56 108 THR A O 1
ATOM 870 N N . LYS A 1 109 ? -29.145 -3.180 21.489 1.00 63.06 109 LYS A N 1
ATOM 871 C CA . LYS A 1 109 ? -28.943 -2.475 22.773 1.00 63.06 109 LYS A CA 1
ATOM 872 C C . LYS A 1 109 ? -27.997 -1.264 22.687 1.00 63.06 109 LYS A C 1
ATOM 874 O O . LYS A 1 109 ? -28.064 -0.395 23.547 1.00 63.06 109 LYS A O 1
ATOM 879 N N . ARG A 1 110 ? -27.129 -1.185 21.670 1.00 58.31 110 ARG A N 1
ATOM 880 C CA . ARG A 1 110 ? -26.195 -0.071 21.390 1.00 58.31 110 ARG A CA 1
ATOM 881 C C . ARG A 1 110 ? -26.672 0.819 20.227 1.00 58.31 110 ARG A C 1
ATOM 883 O O . ARG A 1 110 ? -25.861 1.488 19.592 1.00 58.31 110 ARG A O 1
ATOM 890 N N . ASN A 1 111 ? -27.979 0.860 19.963 1.00 58.53 111 ASN A N 1
ATOM 891 C CA . ASN A 1 111 ? -28.590 1.583 18.835 1.00 58.53 111 ASN A CA 1
ATOM 892 C C . ASN A 1 111 ? -28.478 3.122 18.892 1.00 58.53 111 ASN A C 1
ATOM 894 O O . ASN A 1 111 ? -28.930 3.795 17.973 1.00 58.53 111 ASN A O 1
ATOM 898 N N . ALA A 1 112 ? -27.884 3.691 19.945 1.00 63.78 112 ALA A N 1
ATOM 899 C CA . ALA A 1 112 ? -27.717 5.137 20.118 1.00 63.78 112 ALA A CA 1
ATOM 900 C C . ALA A 1 112 ? -26.325 5.661 19.698 1.00 63.78 112 ALA A C 1
ATOM 902 O O . ALA A 1 112 ? -25.960 6.787 20.034 1.00 63.78 112 ALA A O 1
ATOM 903 N N . LEU A 1 113 ? -25.513 4.859 19.001 1.00 72.12 113 LEU A N 1
ATOM 904 C CA . LEU A 1 113 ? -24.222 5.319 18.488 1.00 72.12 113 LEU A CA 1
ATOM 905 C C . LEU A 1 113 ? -24.423 6.141 17.211 1.00 72.12 113 LEU A C 1
ATOM 907 O O . LEU A 1 113 ? -25.007 5.666 16.240 1.00 72.12 113 LEU A O 1
ATOM 911 N N . SER A 1 114 ? -23.901 7.369 17.189 1.00 83.31 114 SER A N 1
ATOM 912 C CA . SER A 1 114 ? -23.851 8.143 15.945 1.00 83.31 114 SER A CA 1
ATOM 913 C C . SER A 1 114 ? -22.866 7.520 1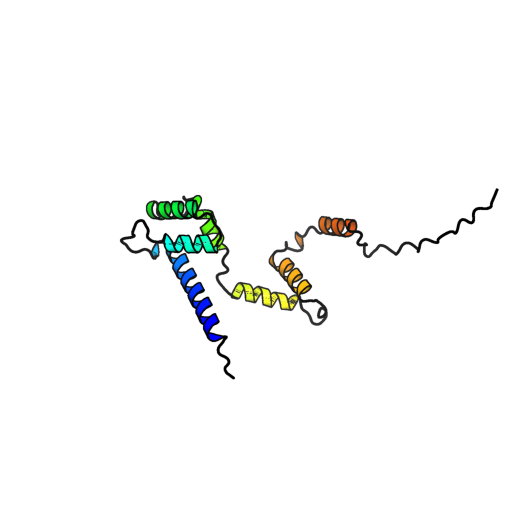4.949 1.00 83.31 114 SER A C 1
ATOM 915 O O . SER A 1 114 ? -21.931 6.815 15.339 1.00 83.31 114 SER A O 1
ATOM 917 N N . SER A 1 115 ? -23.034 7.828 13.662 1.00 83.94 115 SER A N 1
ATOM 918 C CA . SER A 1 115 ? -22.148 7.365 12.581 1.00 83.94 115 SER A CA 1
ATOM 919 C C . SER A 1 115 ? -20.665 7.630 12.868 1.00 83.94 115 SER A C 1
ATOM 921 O O . SER A 1 115 ? -19.829 6.758 12.640 1.00 83.94 115 SER A O 1
ATOM 923 N N . ASN A 1 116 ? -20.343 8.790 13.448 1.00 86.44 116 ASN A N 1
ATOM 924 C CA . ASN A 1 116 ? -18.978 9.150 13.838 1.00 86.44 116 ASN A CA 1
ATOM 925 C C . ASN A 1 116 ? -18.401 8.184 14.881 1.00 86.44 116 ASN A C 1
ATOM 927 O O . ASN A 1 116 ? -17.250 7.771 14.773 1.00 86.44 116 ASN A O 1
ATOM 931 N N . HIS A 1 117 ? -19.194 7.796 15.882 1.00 85.75 117 HIS A N 1
ATOM 932 C CA . HIS A 1 117 ? -18.742 6.862 16.913 1.00 85.75 117 HIS A CA 1
ATOM 933 C C . HIS A 1 117 ? -18.605 5.436 16.372 1.00 85.75 117 HIS A C 1
ATOM 935 O O . HIS A 1 117 ? -17.654 4.746 16.733 1.00 85.75 117 HIS A O 1
ATOM 941 N N . ILE A 1 118 ? -19.506 5.011 15.479 1.00 85.81 118 ILE A N 1
ATOM 942 C CA . ILE A 1 118 ? -19.411 3.707 14.803 1.00 85.81 118 ILE A CA 1
ATOM 943 C C . ILE A 1 118 ? -18.141 3.649 13.950 1.00 85.81 118 ILE A C 1
ATOM 945 O O . ILE A 1 118 ? -17.397 2.678 14.044 1.00 85.81 118 ILE A O 1
ATOM 949 N N . SER A 1 119 ? -17.855 4.703 13.181 1.00 86.81 119 SER A N 1
ATOM 950 C CA . SER A 1 119 ? -16.634 4.820 12.376 1.00 86.81 119 SER A CA 1
ATOM 951 C C . SER A 1 119 ? -15.368 4.726 13.237 1.00 86.81 119 SER A C 1
ATOM 953 O O . SER A 1 119 ? -14.494 3.905 12.966 1.00 86.81 119 SER A O 1
ATOM 955 N N . SER A 1 120 ? -15.303 5.479 14.340 1.00 88.00 120 SER A N 1
ATOM 956 C CA . SER A 1 120 ? -14.178 5.409 15.282 1.00 88.00 120 SER A CA 1
ATOM 957 C C . SER A 1 120 ? -14.007 4.018 15.900 1.00 88.00 120 SER A C 1
ATOM 959 O O . SER A 1 120 ? -12.884 3.539 16.039 1.00 88.00 120 SER A O 1
ATOM 961 N N . LEU A 1 121 ? -15.104 3.346 16.259 1.00 86.25 121 LEU A N 1
ATOM 962 C CA . LEU A 1 121 ? -15.055 2.006 16.847 1.00 86.25 121 LEU A CA 1
ATOM 963 C C . LEU A 1 121 ? -14.631 0.946 15.823 1.00 86.25 121 LEU A C 1
ATOM 965 O O . LEU A 1 121 ? -13.838 0.067 16.150 1.00 86.25 121 LEU A O 1
ATOM 969 N N . MET A 1 122 ? -15.111 1.061 14.584 1.00 86.94 122 MET A N 1
ATOM 970 C CA . MET A 1 122 ? -14.665 0.249 13.452 1.00 86.94 122 MET A CA 1
ATOM 971 C C . MET A 1 122 ? -13.173 0.433 13.192 1.00 86.94 122 MET A C 1
ATOM 973 O O . MET A 1 122 ? -12.455 -0.549 13.042 1.00 86.94 122 MET A O 1
ATOM 977 N N . PHE A 1 123 ? -12.683 1.673 13.208 1.00 87.38 123 PHE A N 1
ATOM 978 C CA . PHE A 1 123 ? -11.261 1.958 13.061 1.00 87.38 123 PHE A CA 1
ATOM 979 C C . PHE A 1 123 ? -10.441 1.279 14.163 1.00 87.38 123 PHE A C 1
ATOM 981 O O . PHE A 1 123 ? -9.515 0.533 13.861 1.00 87.38 123 PHE A O 1
ATOM 988 N N . ILE A 1 124 ? -10.827 1.445 15.433 1.00 87.00 124 ILE A N 1
ATOM 989 C CA . ILE A 1 124 ? -10.167 0.770 16.561 1.00 87.00 124 ILE A CA 1
ATOM 990 C C . ILE A 1 124 ? -10.207 -0.754 16.397 1.00 87.00 124 ILE A C 1
ATOM 992 O O . ILE A 1 124 ? -9.231 -1.421 16.718 1.00 87.00 124 ILE A O 1
ATOM 996 N N . ASN A 1 125 ? -11.303 -1.320 15.894 1.00 84.31 125 ASN A N 1
ATOM 997 C CA . ASN A 1 125 ? -11.403 -2.759 15.682 1.00 84.31 125 ASN A CA 1
ATOM 998 C C . ASN A 1 125 ? -10.478 -3.260 14.557 1.00 84.31 125 ASN A C 1
ATOM 1000 O O . ASN A 1 125 ? -9.861 -4.309 14.711 1.00 84.31 125 ASN A O 1
ATOM 1004 N N . CYS A 1 126 ? -10.355 -2.503 13.463 1.00 82.56 126 CYS A N 1
ATOM 1005 C CA . CYS A 1 126 ? -9.540 -2.881 12.309 1.00 82.56 126 CYS A CA 1
ATOM 1006 C C . CYS A 1 126 ? -8.037 -2.649 12.520 1.00 82.56 126 CYS A C 1
ATOM 1008 O O . CYS A 1 126 ? -7.233 -3.468 12.085 1.00 82.56 126 CYS A O 1
ATOM 1010 N N . VAL A 1 127 ? -7.644 -1.532 13.146 1.00 85.44 127 VAL A N 1
ATOM 1011 C CA . VAL A 1 127 ? -6.225 -1.136 13.273 1.00 85.44 127 VAL A CA 1
ATOM 1012 C C . VAL A 1 127 ? -5.687 -1.193 14.701 1.00 85.44 127 VAL A C 1
ATOM 1014 O O . VAL A 1 127 ? -4.484 -1.047 14.918 1.00 85.44 127 VAL A O 1
ATOM 1017 N N . GLY A 1 128 ? -6.562 -1.342 15.693 1.00 85.00 128 GLY A N 1
ATOM 1018 C CA . GLY A 1 128 ? -6.169 -1.331 17.093 1.00 85.00 128 GLY A CA 1
ATOM 1019 C C . GLY A 1 128 ? -5.377 -2.579 17.487 1.00 85.00 128 GLY A C 1
ATOM 1020 O O . GLY A 1 128 ? -5.501 -3.638 16.867 1.00 85.00 128 GLY A O 1
ATOM 1021 N N . PRO A 1 129 ? -4.554 -2.484 18.545 1.00 85.94 129 PRO A N 1
ATOM 1022 C CA . PRO A 1 129 ? -3.882 -3.654 19.084 1.00 85.94 129 PRO A CA 1
ATOM 1023 C C . PRO A 1 129 ? -4.915 -4.650 19.638 1.00 85.94 129 PRO A C 1
ATOM 1025 O O . PRO A 1 129 ? -5.968 -4.232 20.130 1.00 85.94 129 PRO A O 1
ATOM 1028 N N . PRO A 1 130 ? -4.607 -5.962 19.649 1.00 86.56 130 PRO A N 1
ATOM 1029 C CA . PRO A 1 130 ? -5.410 -6.940 20.374 1.00 86.56 130 PRO A CA 1
ATOM 1030 C C . PRO A 1 130 ? -5.642 -6.487 21.816 1.00 86.56 130 PRO A C 1
ATOM 1032 O O . PRO A 1 130 ? -4.738 -5.913 22.428 1.00 86.56 130 PRO A O 1
ATOM 1035 N N . VAL A 1 131 ? -6.813 -6.789 22.382 1.00 84.12 131 VAL A N 1
ATOM 1036 C CA . VAL A 1 131 ? -7.199 -6.350 23.738 1.00 84.12 131 VAL A CA 1
ATOM 1037 C C . VAL A 1 131 ? -6.133 -6.715 24.778 1.00 84.12 131 VAL A C 1
ATOM 1039 O O . VAL A 1 131 ? -5.818 -5.914 25.650 1.00 84.12 131 VAL A O 1
ATOM 1042 N N . GLN A 1 132 ? -5.495 -7.877 24.633 1.00 89.56 132 GLN A N 1
ATOM 1043 C CA . GLN A 1 132 ? -4.432 -8.363 25.520 1.00 89.56 132 GLN A CA 1
ATOM 1044 C C . GLN A 1 132 ? -3.146 -7.521 25.462 1.00 89.56 132 GLN A C 1
ATOM 1046 O O . GLN A 1 132 ? -2.351 -7.539 26.395 1.00 89.56 132 GLN A O 1
ATOM 1051 N N . LYS A 1 133 ? -2.915 -6.807 24.356 1.00 88.94 133 LYS A N 1
ATOM 1052 C CA . LYS A 1 133 ? -1.755 -5.929 24.137 1.00 88.94 133 LYS A CA 1
ATOM 1053 C C . LYS A 1 133 ? -2.107 -4.447 24.289 1.00 88.94 133 LYS A C 1
ATOM 1055 O O . LYS A 1 133 ? -1.227 -3.597 24.145 1.00 88.94 133 LYS A O 1
ATOM 1060 N N . PHE A 1 134 ? -3.373 -4.122 24.552 1.00 88.50 134 PHE A N 1
ATOM 1061 C CA . PHE A 1 134 ? -3.822 -2.746 24.692 1.00 88.50 134 PHE A CA 1
ATOM 1062 C C . PHE A 1 134 ? -3.361 -2.161 26.032 1.00 88.50 134 PHE A C 1
ATOM 1064 O O . PHE A 1 134 ? -3.797 -2.581 27.101 1.00 88.50 134 PHE A O 1
ATOM 1071 N N . LYS A 1 135 ? -2.477 -1.160 25.972 1.00 89.25 135 LYS A N 1
ATOM 1072 C CA . LYS A 1 135 ? -2.010 -0.408 27.144 1.00 89.25 135 LYS A CA 1
ATOM 1073 C C . LYS A 1 135 ? -2.920 0.801 27.365 1.00 89.25 135 LYS A C 1
ATOM 1075 O O . LYS A 1 135 ? -2.730 1.836 26.733 1.00 89.25 135 LYS A O 1
ATOM 1080 N N . SER A 1 136 ? -3.910 0.666 28.245 1.00 87.12 136 SER A N 1
ATOM 1081 C CA . SER A 1 136 ? -4.914 1.711 28.510 1.00 87.12 136 SER A CA 1
ATOM 1082 C C . SER A 1 136 ? -4.377 2.905 29.307 1.00 87.12 136 SER A C 1
ATOM 1084 O O . SER A 1 136 ? -4.907 4.008 29.190 1.00 87.12 136 SER A O 1
ATOM 1086 N N . GLU A 1 137 ? -3.320 2.706 30.094 1.00 88.94 137 GLU A N 1
ATOM 1087 C CA . GLU A 1 137 ? -2.838 3.656 31.102 1.00 88.94 137 GLU A CA 1
ATOM 1088 C C . GLU A 1 137 ? -2.541 5.054 30.540 1.00 88.94 137 GLU A C 1
ATOM 1090 O O . GLU A 1 137 ? -3.029 6.056 31.063 1.00 88.94 137 GLU A O 1
ATOM 1095 N N . SER A 1 138 ? -1.813 5.145 29.424 1.00 86.94 138 SER A N 1
ATOM 1096 C CA . SER A 1 138 ? -1.465 6.432 28.805 1.00 86.94 138 SER A CA 1
ATOM 1097 C C . SER A 1 138 ? -2.699 7.223 28.358 1.00 86.94 138 SER A C 1
ATOM 1099 O O . SER A 1 138 ? -2.747 8.448 28.508 1.00 86.94 138 SER A O 1
ATOM 1101 N N . TYR A 1 139 ? -3.717 6.527 27.848 1.00 86.69 139 TYR A N 1
ATOM 1102 C CA . TYR A 1 139 ? -4.971 7.126 27.402 1.00 86.69 139 TYR A CA 1
ATOM 1103 C C . TYR A 1 139 ? -5.807 7.612 28.584 1.00 86.69 139 TYR A C 1
ATOM 1105 O O . TYR A 1 139 ? -6.303 8.738 28.548 1.00 86.69 139 TYR A O 1
ATOM 1113 N N . VAL A 1 140 ? -5.916 6.810 29.647 1.00 86.81 140 VAL A N 1
ATOM 1114 C CA . VAL A 1 140 ? -6.654 7.180 30.865 1.00 86.81 140 VAL A CA 1
ATOM 1115 C C . VAL A 1 140 ? -5.997 8.383 31.548 1.00 86.81 140 VAL A C 1
ATOM 1117 O O . VAL A 1 140 ? -6.680 9.348 31.883 1.00 86.81 140 VAL A O 1
ATOM 1120 N N . LEU A 1 141 ? -4.665 8.403 31.663 1.00 88.25 141 LEU A N 1
ATOM 1121 C CA . LEU A 1 141 ? -3.931 9.549 32.210 1.00 88.25 141 LEU A CA 1
ATOM 1122 C C . LEU A 1 141 ? -4.118 10.815 31.360 1.00 88.25 141 LEU A C 1
ATOM 1124 O O . LEU A 1 141 ? -4.311 11.901 31.904 1.00 88.25 141 LEU A O 1
ATOM 1128 N N . SER A 1 142 ? -4.090 10.701 30.027 1.00 89.19 142 SER A N 1
ATOM 1129 C CA . SER A 1 142 ? -4.363 11.834 29.129 1.00 89.19 142 SER A CA 1
ATOM 1130 C C . SER A 1 142 ? -5.795 12.356 29.283 1.00 89.19 142 SER A C 1
ATOM 1132 O O . SER A 1 142 ? -6.012 13.567 29.324 1.00 89.19 142 SER A O 1
ATOM 1134 N N . TRP A 1 143 ? -6.767 11.451 29.414 1.00 84.69 143 TRP A N 1
ATOM 1135 C CA . TRP A 1 143 ? -8.172 11.779 29.643 1.00 84.69 143 TRP A CA 1
ATOM 1136 C C . TRP A 1 143 ? -8.362 12.544 30.958 1.00 84.69 143 TRP A C 1
ATOM 1138 O O . TRP A 1 143 ? -8.963 13.620 30.951 1.00 84.69 143 TRP A O 1
ATOM 1148 N N . MET A 1 144 ? -7.756 12.067 32.050 1.00 86.44 144 MET A N 1
ATOM 1149 C CA . MET A 1 144 ? -7.792 12.745 33.350 1.00 86.44 144 MET A CA 1
ATOM 1150 C C . MET A 1 144 ? -7.118 14.120 33.311 1.00 86.44 144 MET A C 1
ATOM 1152 O O . MET A 1 144 ? -7.687 15.104 33.779 1.00 86.44 144 MET A O 1
ATOM 1156 N N . ARG A 1 145 ? -5.956 14.240 32.653 1.00 86.62 145 ARG A N 1
ATOM 1157 C CA . ARG A 1 145 ? -5.265 15.533 32.464 1.00 86.62 145 ARG A CA 1
ATOM 1158 C C . ARG A 1 145 ? -6.099 16.562 31.699 1.00 86.62 145 ARG A C 1
ATOM 1160 O O . ARG A 1 145 ? -5.921 17.756 31.905 1.00 86.62 145 ARG A O 1
ATOM 1167 N N . ARG A 1 146 ? -7.025 16.123 30.841 1.00 87.00 146 ARG A N 1
ATOM 1168 C CA . ARG A 1 146 ? -7.981 17.000 30.138 1.00 87.00 146 ARG A CA 1
ATOM 1169 C C . ARG A 1 146 ? -9.162 17.435 31.021 1.00 87.00 146 ARG A C 1
ATOM 1171 O O . ARG A 1 146 ? -10.145 17.960 30.502 1.00 87.00 146 ARG A O 1
ATOM 1178 N N . GLY A 1 147 ? -9.088 17.203 32.333 1.00 81.62 147 GLY A N 1
ATOM 1179 C CA . GLY A 1 147 ? -10.111 17.584 33.307 1.00 81.62 147 GLY A CA 1
ATOM 1180 C C . GLY A 1 147 ? -11.338 16.675 33.292 1.00 81.62 147 GLY A C 1
ATOM 1181 O O . GLY A 1 147 ? -12.404 17.070 33.765 1.00 81.62 147 GLY A O 1
ATOM 1182 N N . LYS A 1 148 ? -11.227 15.478 32.704 1.00 82.94 148 LYS A N 1
ATOM 1183 C CA . LYS A 1 148 ? -12.294 14.479 32.737 1.00 82.94 148 LYS A CA 1
ATOM 1184 C C . LYS A 1 148 ? -12.142 13.631 33.992 1.00 82.94 148 LYS A C 1
ATOM 1186 O O . LYS A 1 148 ? -11.043 13.206 34.324 1.00 82.94 148 LYS A O 1
ATOM 1191 N N . ARG A 1 149 ? -13.257 13.405 34.675 1.00 76.69 149 ARG A N 1
ATOM 1192 C CA . ARG A 1 149 ? -13.276 12.757 35.985 1.00 76.69 149 ARG A CA 1
ATOM 1193 C C . ARG A 1 149 ? -13.231 11.242 35.884 1.00 76.69 149 ARG A C 1
ATOM 1195 O O . ARG A 1 149 ? -13.688 10.673 34.888 1.00 76.69 149 ARG A O 1
ATOM 1202 N N . SER A 1 150 ? -12.689 10.615 36.924 1.00 71.25 150 SER A N 1
ATOM 1203 C CA . SER A 1 150 ? -12.842 9.173 37.131 1.00 71.25 150 SER A CA 1
ATOM 1204 C C . SER A 1 150 ? -14.298 8.859 37.484 1.00 71.25 150 SER A C 1
ATOM 1206 O O . SER A 1 150 ? -14.992 9.694 38.058 1.00 71.25 150 SER A O 1
ATOM 1208 N N . ALA A 1 151 ? -14.770 7.653 37.162 1.00 69.56 151 ALA A N 1
ATOM 1209 C CA . ALA A 1 151 ? -16.109 7.208 37.555 1.00 69.56 151 ALA A CA 1
ATOM 1210 C C . ALA A 1 151 ? -16.270 7.101 39.085 1.00 69.56 151 ALA A C 1
ATOM 1212 O O . ALA A 1 151 ? -17.389 7.153 39.584 1.00 69.56 151 ALA A O 1
ATOM 1213 N N . GLU A 1 152 ? -15.153 6.974 39.806 1.00 68.44 152 GLU A N 1
ATOM 1214 C CA . GLU A 1 152 ? -15.093 6.862 41.268 1.00 68.44 152 GLU A CA 1
ATOM 1215 C C . GLU A 1 152 ? -14.898 8.217 41.972 1.00 68.44 152 GLU A C 1
ATOM 1217 O O . GLU A 1 152 ? -14.902 8.277 43.199 1.00 68.44 152 GLU A O 1
ATOM 1222 N N . GLU A 1 153 ? -14.732 9.320 41.229 1.00 65.56 153 GLU A N 1
ATOM 1223 C CA . GLU A 1 153 ? -14.719 10.652 41.839 1.00 65.56 153 GLU A CA 1
ATOM 1224 C C . GLU A 1 153 ? -16.145 11.049 42.233 1.00 65.56 153 GLU A C 1
ATOM 1226 O O . GLU A 1 153 ? -16.922 11.562 41.421 1.00 65.56 153 GLU A O 1
ATOM 1231 N N . GLU A 1 154 ? -16.486 10.848 43.506 1.00 63.09 154 GLU A N 1
ATOM 1232 C CA . GLU A 1 154 ? -17.656 11.484 44.099 1.00 63.09 154 GLU A CA 1
ATOM 1233 C C . GLU A 1 154 ? -17.501 13.008 44.014 1.00 63.09 154 GLU A C 1
ATOM 1235 O O . GLU A 1 154 ? -16.446 13.575 44.309 1.00 63.09 154 GLU A O 1
ATOM 1240 N N . CYS A 1 155 ? -18.552 13.692 43.555 1.00 56.84 155 CYS A N 1
ATOM 1241 C CA . CYS A 1 155 ? -18.579 15.147 43.477 1.00 56.84 155 CYS A CA 1
ATOM 1242 C C . CYS A 1 155 ? -18.125 15.760 44.807 1.00 56.84 155 CYS A C 1
ATOM 1244 O O . CYS A 1 155 ? -18.833 15.640 45.805 1.00 56.84 155 CYS A O 1
ATOM 1246 N N . CYS A 1 156 ? -17.001 16.488 44.803 1.00 55.06 156 CYS A N 1
ATOM 1247 C CA . CYS A 1 156 ? -16.662 17.358 45.924 1.00 55.06 156 CYS A CA 1
ATOM 1248 C C . CYS A 1 156 ? -17.893 18.220 46.272 1.00 55.06 156 CYS A C 1
ATOM 1250 O O . CYS A 1 156 ? -18.545 18.729 45.344 1.00 55.06 156 CYS A O 1
ATOM 1252 N N . PRO A 1 157 ? -18.221 18.408 47.564 1.00 55.75 157 PRO A N 1
ATOM 1253 C CA . PRO A 1 157 ? -19.334 19.256 47.969 1.00 55.75 157 PRO A CA 1
ATOM 1254 C C . PRO A 1 157 ? -19.199 20.635 47.319 1.00 55.75 157 PRO A C 1
ATOM 1256 O O . PRO A 1 157 ? -18.090 21.167 47.208 1.00 55.75 157 PRO A O 1
ATOM 1259 N N . LYS A 1 158 ? -20.320 21.213 46.862 1.00 56.16 158 LYS A N 1
ATOM 1260 C CA . LYS A 1 158 ? -20.348 22.592 46.351 1.00 56.16 158 LYS A CA 1
ATOM 1261 C C . LYS A 1 158 ? -19.616 23.498 47.344 1.00 56.16 158 LYS A C 1
ATOM 1263 O O . LYS A 1 158 ? -19.876 23.440 48.541 1.00 56.16 158 LYS A O 1
ATOM 1268 N N . ARG A 1 159 ? -18.700 24.322 46.831 1.00 52.31 159 ARG A N 1
ATOM 1269 C CA . ARG A 1 159 ? -17.988 25.343 47.605 1.00 52.31 159 ARG A CA 1
ATOM 1270 C C . ARG A 1 159 ? -19.046 26.217 48.293 1.00 52.31 159 ARG A C 1
ATOM 1272 O O . ARG A 1 159 ? -19.784 26.916 47.604 1.00 52.31 159 ARG A O 1
ATOM 1279 N N . ASN A 1 160 ? -19.160 26.142 49.618 1.00 51.97 160 ASN A N 1
ATOM 1280 C CA . ASN A 1 160 ? -19.962 27.106 50.361 1.00 51.97 160 ASN A CA 1
ATOM 1281 C C . ASN A 1 160 ? -19.202 28.431 50.311 1.00 51.97 160 ASN A C 1
ATOM 1283 O O . ASN A 1 160 ? -18.079 28.518 50.809 1.00 51.97 160 ASN A O 1
ATOM 1287 N N . ASN A 1 161 ? -19.783 29.435 49.657 1.00 46.28 161 ASN A N 1
ATOM 1288 C CA . ASN A 1 161 ? -19.297 30.802 49.754 1.00 46.28 161 ASN A CA 1
ATOM 1289 C C . ASN A 1 161 ? -19.561 31.260 51.187 1.00 46.28 161 ASN A C 1
ATOM 1291 O O . ASN A 1 161 ? -20.680 31.641 51.518 1.00 46.28 161 ASN A O 1
ATOM 1295 N N . THR A 1 162 ? -18.558 31.176 52.055 1.00 45.62 162 THR A N 1
ATOM 1296 C CA . THR A 1 162 ? -18.602 31.917 53.310 1.00 45.62 162 THR A CA 1
ATOM 1297 C C . THR A 1 162 ? -18.453 33.384 52.930 1.00 45.62 162 THR A C 1
ATOM 1299 O O . THR A 1 162 ? -17.362 33.826 52.571 1.00 45.62 162 THR A O 1
ATOM 1302 N N . GLU A 1 163 ? -19.567 34.114 52.916 1.00 48.22 163 GLU A N 1
ATOM 1303 C CA . GLU A 1 163 ? -19.563 35.572 52.876 1.00 48.22 163 GLU A CA 1
ATOM 1304 C C . GLU A 1 163 ? -18.786 36.052 54.105 1.00 48.22 163 GLU A C 1
ATOM 1306 O O . GLU A 1 163 ? -19.268 35.992 55.235 1.00 48.22 163 GLU A O 1
ATOM 1311 N N . VAL A 1 164 ? -17.530 36.449 53.900 1.00 47.97 164 VAL A N 1
ATOM 1312 C CA . VAL A 1 164 ? -16.763 37.157 54.921 1.00 47.97 164 VAL A CA 1
ATOM 1313 C C . VAL A 1 164 ? -17.300 38.582 54.927 1.00 47.97 164 VAL A C 1
ATOM 1315 O O . VAL A 1 164 ? -16.911 39.409 54.108 1.00 47.97 164 VAL A O 1
ATOM 1318 N N . SER A 1 165 ? -18.248 38.846 55.820 1.00 46.97 165 SER A N 1
ATOM 1319 C CA . SER A 1 165 ? -18.630 40.196 56.213 1.00 46.97 165 SER A CA 1
ATOM 1320 C C . SER A 1 165 ? -17.456 40.833 56.964 1.00 46.97 165 SER A C 1
ATOM 1322 O O . SER A 1 165 ? -17.218 40.508 58.129 1.00 46.97 165 SER A O 1
ATOM 1324 N N . GLU A 1 166 ? -16.704 41.704 56.290 1.00 45.97 166 GLU A N 1
ATOM 1325 C CA . GLU A 1 166 ? -15.760 42.629 56.928 1.00 45.97 166 GLU A CA 1
ATOM 1326 C C . GLU A 1 166 ? -16.513 43.550 57.906 1.00 45.97 166 GLU A C 1
ATOM 1328 O O . GLU A 1 166 ? -17.477 44.206 57.499 1.00 45.97 166 GLU A O 1
ATOM 1333 N N . PRO A 1 167 ? -16.101 43.655 59.183 1.00 41.50 167 PRO A N 1
ATOM 1334 C CA . PRO A 1 167 ? -16.514 44.754 60.033 1.00 41.50 167 PRO A CA 1
ATOM 1335 C C . PRO A 1 167 ? -15.562 45.938 59.829 1.00 41.50 167 PRO A C 1
ATOM 1337 O O . PRO A 1 167 ? -14.346 45.806 59.948 1.00 41.50 167 PRO A O 1
ATOM 1340 N N . TYR A 1 168 ? -16.139 47.101 59.539 1.00 40.84 168 TYR A N 1
ATOM 1341 C CA . TYR A 1 168 ? -15.456 48.391 59.542 1.00 40.84 168 TYR A CA 1
ATOM 1342 C C . TYR A 1 168 ? -14.791 48.659 60.899 1.00 40.84 168 TYR A C 1
ATOM 1344 O O . TYR A 1 168 ? -15.503 48.721 61.905 1.00 40.84 168 TYR A O 1
ATOM 1352 N N . LEU A 1 169 ? -13.467 48.855 60.898 1.00 35.91 169 LEU A N 1
ATOM 1353 C CA . LEU A 1 169 ? -12.729 49.933 61.584 1.00 35.91 169 LEU A CA 1
ATOM 1354 C C . LEU A 1 169 ? -11.233 49.869 61.248 1.00 35.91 169 LEU A C 1
ATOM 1356 O O . LEU A 1 169 ? -10.615 48.809 61.485 1.00 35.91 169 LEU A O 1
#

Sequence (169 aa):
MQASNVSVRDNQFKDQYTQLLTDLDVLDQTNWPDNCDIQYGDSSVRRLVKIFQVDERSTIRGFREFKDTKNKLCIQDLNPLLTAIKTIAISSSECERAFSTMNNLVTTKRNALSSNHISSLMFINCVGPPVQKFKSESYVLSWMRRGKRSAEEECCPKRNNTEVSEPYL

Organism: Aphis craccivora (NCBI:txid307492)

Secondary structure (DSSP, 8-state):
----SSHHHHHHHHHHHHHHHHHHHTT-GGGS-SS--TTTTHHHHHHHHHHHT--HHHHHHHHHHHHHH--GGG-GGGHHHHHHHHTS---HHHHHHHHHHHHHHS-GGGTT--HHHHHHHHHHHHHSPPGGG---HHHHHHHHHTTPPPTT-PPPPP-------PPP-

Foldseek 3Di:
DDPPPPVVVVVVVVVVVVLLVVLVVQVDPVSDDPDDDLCRSLVSQQVLCVVLVADNVLCSVLVSVCVVVVDPVPGPSNVSSVVSVVPDDPDCVVVVVLVVVLPVVCDPVNVPDDPVRSVVVSCCVVPNDDPVPDDCVVVVVVCVVVVHDDPPDDDDPPPPPPPPDDDDD

InterPro domains:
  IPR008906 HAT, C-terminal dimerisation domain [PF05699] (70-125)
  IPR012337 Ribonuclease H-like superfamily [SSF53098] (83-126)

Radius of gyration: 29.03 Å; chains: 1; bounding box: 57×62×90 Å

pLDDT: mean 78.9, std 15.26, range [35.91, 95.5]